Protein AF-A0A7Y4LU92-F1 (afdb_monomer)

InterPro domains:
  IPR029787 Nucleotide cyclase [G3DSA:3.30.70.1230] (1-80)
  IPR029787 Nucleotide cyclase [SSF55073] (1-82)

Mean predicted aligned error: 9.48 Å

Radius of gyration: 13.24 Å; Cα contacts (8 Å, |Δi|>4): 119; chains: 1; bounding box: 33×21×31 Å

Foldseek 3Di:
DVLLVVVCVPDVPVSVVVLVVLVVVLVVLCVVLQWDFPDDDDSKTFIAGPDLVSLVVSVVVSQVVLVVVCVPPDPSRRQDWDADDSRGITDRDD

Secondary structure (DSSP, 8-state):
-TTHHHHHTT-HHHHHHHHHHHHHHHHHHHHHTT-EEEEEETTEEEEE-SSHHHHHHHHHHHHHHHHHHHHTS-GGG-------SSS-EE----

Organism: NCBI:txid2721161

Sequence (94 aa):
MAGFSRLMGLDEVGTARILREHRSVTDALLAMHGGRIVKTTGDGLLVEFPSVVDAVECAVAVQAVMAERNESVPQDRRMLFRILDPTLTLLLSE

Structure (mmCIF, N/CA/C/O backbone):
data_AF-A0A7Y4LU92-F1
#
_entry.id   AF-A0A7Y4LU92-F1
#
loop_
_atom_site.group_PDB
_atom_site.id
_atom_site.type_symbol
_atom_site.label_atom_id
_atom_site.label_alt_id
_atom_site.label_comp_id
_atom_site.label_asym_id
_atom_site.label_entity_id
_atom_site.label_seq_id
_atom_site.pdbx_PDB_ins_code
_atom_site.Cartn_x
_atom_site.Cartn_y
_atom_site.Cartn_z
_atom_site.occupancy
_atom_site.B_iso_or_equiv
_atom_site.auth_seq_id
_atom_site.auth_comp_id
_atom_site.auth_asym_id
_atom_site.auth_atom_id
_atom_site.pdbx_PDB_model_num
ATOM 1 N N . MET A 1 1 ? 10.912 -6.508 -1.126 1.00 44.53 1 MET A N 1
ATOM 2 C CA . MET A 1 1 ? 10.305 -6.520 -2.488 1.00 44.53 1 MET A CA 1
ATOM 3 C C . MET A 1 1 ? 10.845 -7.717 -3.267 1.00 44.53 1 MET A C 1
ATOM 5 O O . MET A 1 1 ? 12.033 -7.704 -3.588 1.00 44.53 1 MET A O 1
ATOM 9 N N . ALA A 1 2 ? 10.019 -8.691 -3.656 1.00 38.62 2 ALA A N 1
ATOM 10 C CA . ALA A 1 2 ? 10.469 -9.730 -4.587 1.00 38.62 2 ALA A CA 1
ATOM 11 C C . ALA A 1 2 ? 10.745 -9.085 -5.964 1.00 38.62 2 ALA A C 1
ATOM 13 O O . ALA A 1 2 ? 9.854 -8.470 -6.543 1.00 38.62 2 ALA A O 1
ATOM 14 N N . GLY A 1 3 ? 11.990 -9.154 -6.452 1.00 45.53 3 GLY A N 1
ATOM 15 C CA . GLY A 1 3 ? 12.413 -8.604 -7.756 1.00 45.53 3 GLY A CA 1
ATOM 16 C C . GLY A 1 3 ? 13.166 -7.261 -7.731 1.00 45.53 3 GLY A C 1
ATOM 17 O O . GLY A 1 3 ? 13.829 -6.922 -8.710 1.00 45.53 3 GLY A O 1
ATOM 18 N N . PHE A 1 4 ? 13.170 -6.525 -6.613 1.00 50.25 4 PHE A N 1
ATOM 19 C CA . PHE A 1 4 ? 13.820 -5.202 -6.501 1.00 50.25 4 PHE A CA 1
ATOM 20 C C . PHE A 1 4 ? 15.349 -5.254 -6.574 1.00 50.25 4 PHE A C 1
ATOM 22 O O . PHE A 1 4 ? 15.959 -4.481 -7.308 1.00 50.25 4 PHE A O 1
ATOM 29 N N . SER A 1 5 ? 15.970 -6.215 -5.881 1.00 48.84 5 SER A N 1
ATOM 30 C CA . SER A 1 5 ? 17.423 -6.433 -5.959 1.00 48.84 5 SER A CA 1
ATOM 31 C C . SER A 1 5 ? 17.868 -6.825 -7.378 1.00 48.84 5 SER A C 1
ATOM 33 O O . SER A 1 5 ? 18.951 -6.444 -7.816 1.00 48.84 5 SER A O 1
ATOM 35 N N . ARG A 1 6 ? 16.998 -7.504 -8.141 1.00 52.97 6 ARG A N 1
ATOM 36 C CA . ARG A 1 6 ? 17.256 -7.891 -9.535 1.00 52.97 6 ARG A CA 1
ATOM 37 C C . ARG A 1 6 ? 17.098 -6.722 -10.516 1.00 52.97 6 ARG A C 1
ATOM 39 O O . ARG A 1 6 ? 17.876 -6.625 -11.458 1.00 52.97 6 ARG A O 1
ATOM 46 N N . LEU A 1 7 ? 16.121 -5.839 -10.296 1.00 51.81 7 LEU A N 1
ATOM 47 C CA . LEU A 1 7 ? 15.860 -4.657 -11.129 1.00 51.81 7 LEU A CA 1
ATOM 48 C C . LEU A 1 7 ? 16.890 -3.533 -10.921 1.00 51.81 7 LEU A C 1
ATOM 50 O O . LEU A 1 7 ? 17.347 -2.943 -11.899 1.00 51.81 7 LEU A O 1
ATOM 54 N N . MET A 1 8 ? 17.327 -3.298 -9.677 1.00 53.03 8 MET A N 1
ATOM 55 C CA . MET A 1 8 ? 18.390 -2.332 -9.350 1.00 53.03 8 MET A CA 1
ATOM 56 C C . MET A 1 8 ? 19.729 -2.668 -10.023 1.00 53.03 8 MET A C 1
ATOM 58 O O . MET A 1 8 ? 20.469 -1.765 -10.393 1.00 53.03 8 MET A O 1
ATOM 62 N N . GLY A 1 9 ? 20.024 -3.956 -10.237 1.00 53.28 9 GLY A N 1
ATOM 63 C CA . GLY A 1 9 ? 21.225 -4.398 -10.954 1.00 53.28 9 GLY A CA 1
ATOM 64 C C . GLY A 1 9 ? 21.171 -4.238 -12.481 1.00 53.28 9 GLY A C 1
ATOM 65 O O . GLY A 1 9 ? 22.188 -4.447 -13.135 1.00 53.28 9 GLY A O 1
ATOM 66 N N . LEU A 1 10 ? 20.008 -3.900 -13.057 1.00 54.38 10 LEU A N 1
ATOM 67 C CA . LEU A 1 10 ? 19.787 -3.800 -14.509 1.00 54.38 10 LEU A CA 1
ATOM 68 C C . LEU A 1 10 ? 19.461 -2.371 -14.979 1.00 54.38 10 LEU A C 1
ATOM 70 O O . LEU A 1 10 ? 19.899 -1.989 -16.060 1.00 54.38 10 LEU A O 1
ATOM 74 N N . ASP A 1 11 ? 18.700 -1.593 -14.198 1.00 56.84 11 ASP A N 1
ATOM 75 C CA . ASP A 1 11 ? 18.382 -0.178 -14.464 1.00 56.84 11 ASP A CA 1
ATOM 76 C C . ASP A 1 11 ? 17.965 0.536 -13.164 1.00 56.84 11 ASP A C 1
ATOM 78 O O . ASP A 1 11 ? 16.800 0.534 -12.747 1.00 56.84 11 ASP A O 1
ATOM 82 N N . GLU A 1 12 ? 18.946 1.150 -12.509 1.00 56.25 12 GLU A N 1
ATOM 83 C CA . GLU A 1 12 ? 18.802 1.822 -11.215 1.00 56.25 12 GLU A CA 1
ATOM 84 C C . GLU A 1 12 ? 17.855 3.038 -11.283 1.00 56.25 12 GLU A C 1
ATOM 86 O O . GLU A 1 12 ? 17.035 3.271 -10.389 1.00 56.25 12 GLU A O 1
ATOM 91 N N . VAL A 1 13 ? 17.907 3.794 -12.386 1.00 61.72 13 VAL A N 1
ATOM 92 C CA . VAL A 1 13 ? 17.132 5.030 -12.569 1.00 61.72 13 VAL A CA 1
ATOM 93 C C . VAL A 1 13 ? 15.674 4.716 -12.906 1.00 61.72 13 VAL A C 1
ATOM 95 O O . VAL A 1 13 ? 14.764 5.326 -12.332 1.00 61.72 13 VAL A O 1
ATOM 98 N N . GLY A 1 14 ? 15.434 3.743 -13.790 1.00 64.75 14 GLY A N 1
ATOM 99 C CA . GLY A 1 14 ? 14.089 3.283 -14.137 1.00 64.75 14 GLY A CA 1
ATOM 100 C C . GLY A 1 14 ? 13.356 2.679 -12.939 1.00 64.75 14 GLY A C 1
ATOM 101 O O . GLY A 1 14 ? 12.197 3.018 -12.682 1.00 64.75 14 GLY A O 1
ATOM 102 N N . THR A 1 15 ? 14.058 1.875 -12.140 1.00 65.00 15 THR A N 1
ATOM 103 C CA . THR A 1 15 ? 13.507 1.254 -10.926 1.00 65.00 15 THR A CA 1
ATOM 104 C C . THR A 1 15 ? 13.160 2.300 -9.864 1.00 65.00 15 THR A C 1
ATOM 106 O O . THR A 1 15 ? 12.071 2.263 -9.289 1.00 65.00 15 THR A O 1
ATOM 109 N N . ALA A 1 16 ? 14.027 3.296 -9.653 1.00 66.69 16 ALA A N 1
ATOM 110 C CA . ALA A 1 16 ? 13.771 4.393 -8.719 1.00 66.69 16 ALA A CA 1
ATOM 111 C C . ALA A 1 16 ? 12.599 5.300 -9.143 1.00 66.69 16 ALA A C 1
ATOM 113 O O . ALA A 1 16 ? 11.922 5.880 -8.288 1.00 66.69 16 ALA A O 1
ATOM 114 N N . ARG A 1 17 ? 12.346 5.461 -10.449 1.00 71.12 17 ARG A N 1
ATOM 115 C CA . ARG A 1 17 ? 11.179 6.209 -10.949 1.00 71.12 17 ARG A CA 1
ATOM 116 C C . ARG A 1 17 ? 9.880 5.449 -10.692 1.00 71.12 17 ARG A C 1
ATOM 118 O O . ARG A 1 17 ? 8.964 6.017 -10.105 1.00 71.12 17 ARG A O 1
ATOM 125 N N . ILE A 1 18 ? 9.840 4.169 -11.056 1.00 71.19 18 ILE A N 1
ATOM 126 C CA . ILE A 1 18 ? 8.681 3.296 -10.831 1.00 71.19 18 ILE A CA 1
ATOM 127 C C . ILE A 1 18 ? 8.344 3.232 -9.334 1.00 71.19 18 ILE A C 1
ATOM 129 O O . ILE A 1 18 ? 7.187 3.385 -8.947 1.00 71.19 18 ILE A O 1
ATOM 133 N N . LEU A 1 19 ? 9.360 3.125 -8.472 1.00 68.44 19 LEU A N 1
ATOM 134 C CA . LEU A 1 19 ? 9.170 3.135 -7.022 1.00 68.44 19 LEU A CA 1
ATOM 135 C C . LEU A 1 19 ? 8.544 4.442 -6.517 1.00 68.44 19 LEU A C 1
ATOM 137 O O . LEU A 1 19 ? 7.640 4.406 -5.685 1.00 68.44 19 LEU A O 1
ATOM 141 N N . ARG A 1 20 ? 8.990 5.597 -7.027 1.00 74.00 20 ARG A N 1
ATOM 142 C CA . ARG A 1 20 ? 8.413 6.904 -6.668 1.00 74.00 20 ARG A CA 1
ATOM 143 C C . ARG A 1 20 ? 6.963 7.037 -7.120 1.00 74.00 20 ARG A C 1
ATOM 145 O O . ARG A 1 20 ? 6.140 7.540 -6.361 1.00 74.00 20 ARG A O 1
ATOM 152 N N . GLU A 1 21 ? 6.642 6.558 -8.316 1.00 78.38 21 GLU A N 1
ATOM 153 C CA . GLU A 1 21 ? 5.275 6.574 -8.842 1.00 78.38 21 GLU A CA 1
ATOM 154 C C . GLU A 1 21 ? 4.344 5.669 -8.026 1.00 78.38 21 GLU A C 1
ATOM 156 O O . GLU A 1 21 ? 3.247 6.093 -7.663 1.00 78.38 21 GLU A O 1
ATOM 161 N N . HIS A 1 22 ? 4.784 4.456 -7.675 1.00 77.38 22 HIS A N 1
ATOM 162 C CA . HIS A 1 22 ? 4.023 3.584 -6.778 1.00 77.38 22 HIS A CA 1
ATOM 163 C C . HIS A 1 22 ? 3.869 4.204 -5.392 1.00 77.38 22 HIS A C 1
ATOM 165 O O . HIS A 1 22 ? 2.775 4.180 -4.835 1.00 77.38 22 HIS A O 1
ATOM 171 N N . ARG A 1 23 ? 4.932 4.816 -4.856 1.00 78.31 23 ARG A N 1
ATOM 172 C CA . ARG A 1 23 ? 4.895 5.451 -3.539 1.00 78.31 23 ARG A CA 1
ATOM 173 C C . ARG A 1 23 ? 3.903 6.609 -3.484 1.00 78.31 23 ARG A C 1
ATOM 175 O O . ARG A 1 23 ? 3.111 6.655 -2.554 1.00 78.31 23 ARG A O 1
ATOM 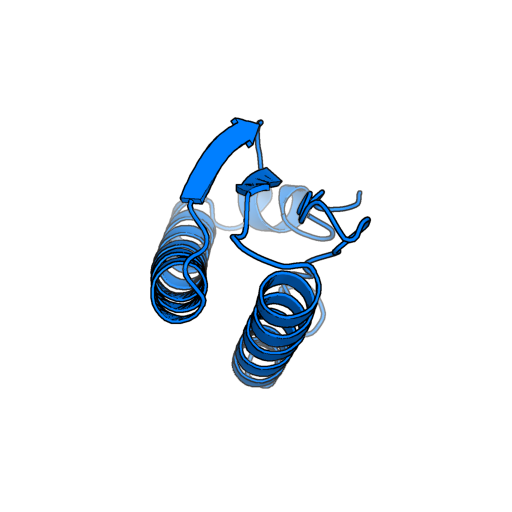182 N N . SER A 1 24 ? 3.885 7.479 -4.493 1.00 84.50 24 SER A N 1
ATOM 183 C CA . SER A 1 24 ? 2.936 8.598 -4.556 1.00 84.50 24 SER A CA 1
ATOM 184 C C . SER A 1 24 ? 1.478 8.134 -4.550 1.00 84.50 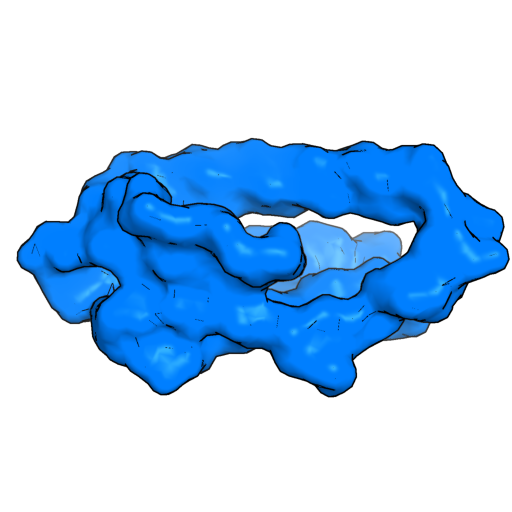24 SER A C 1
ATOM 186 O O . SER A 1 24 ? 0.619 8.811 -3.993 1.00 84.50 24 SER A O 1
ATOM 188 N N . VAL A 1 25 ? 1.191 7.002 -5.190 1.00 85.75 25 VAL A N 1
ATOM 189 C CA . VAL A 1 25 ? -0.166 6.446 -5.278 1.00 85.75 25 VAL A CA 1
ATOM 190 C C . VAL A 1 25 ? -0.560 5.790 -3.969 1.00 85.75 25 VAL A C 1
ATOM 192 O O . VAL A 1 25 ? -1.666 6.013 -3.487 1.00 85.75 25 VAL A O 1
ATOM 195 N N . THR A 1 26 ? 0.357 5.037 -3.362 1.00 83.50 26 THR A N 1
ATOM 196 C CA . THR A 1 26 ? 0.155 4.492 -2.022 1.00 83.50 26 THR A CA 1
ATOM 197 C C . THR A 1 26 ? -0.099 5.617 -1.025 1.00 83.50 26 THR A C 1
ATOM 199 O O . THR A 1 26 ? -1.109 5.570 -0.340 1.00 83.50 26 THR A O 1
ATOM 202 N N . ASP A 1 27 ? 0.725 6.668 -0.992 1.00 86.25 27 ASP A N 1
ATOM 203 C CA . ASP A 1 27 ? 0.555 7.795 -0.064 1.00 86.25 27 ASP A CA 1
ATOM 204 C C . ASP A 1 27 ? -0.813 8.492 -0.241 1.00 86.25 27 ASP A C 1
ATOM 206 O O . ASP A 1 27 ? -1.454 8.853 0.748 1.00 86.25 27 ASP A O 1
ATOM 210 N N . ALA A 1 28 ? -1.306 8.617 -1.480 1.00 89.38 28 ALA A N 1
ATOM 211 C CA . ALA A 1 28 ? -2.641 9.151 -1.756 1.00 89.38 28 ALA A CA 1
ATOM 212 C C . ALA A 1 28 ? -3.764 8.237 -1.235 1.00 89.38 28 ALA A C 1
ATOM 214 O O . ALA A 1 28 ? -4.711 8.722 -0.617 1.00 89.38 28 ALA A O 1
ATOM 215 N N . LEU A 1 29 ? -3.649 6.920 -1.440 1.00 88.94 29 LEU A N 1
ATOM 216 C CA . LEU A 1 29 ? -4.618 5.943 -0.936 1.00 88.94 29 LEU A CA 1
ATOM 217 C C . LEU A 1 29 ? -4.637 5.909 0.595 1.00 88.94 29 LEU A C 1
ATOM 219 O O . LEU A 1 29 ? -5.712 5.922 1.189 1.00 88.94 29 LEU A O 1
ATOM 223 N N . LEU A 1 30 ? -3.467 5.952 1.241 1.00 88.38 30 LEU A N 1
ATOM 224 C CA . LEU A 1 30 ? -3.379 6.046 2.699 1.00 88.38 30 LEU A CA 1
ATOM 225 C C . LEU A 1 30 ? -4.140 7.283 3.197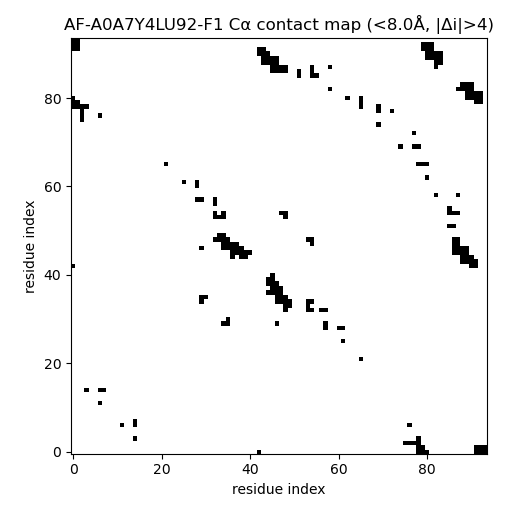 1.00 88.38 30 LEU A C 1
ATOM 227 O O . LEU A 1 30 ? -4.985 7.159 4.078 1.00 88.38 30 LEU A O 1
ATOM 231 N N . ALA A 1 31 ? -3.915 8.451 2.588 1.00 89.69 31 ALA A N 1
ATOM 232 C CA . ALA A 1 31 ? -4.602 9.684 2.971 1.00 89.69 31 ALA A CA 1
ATOM 233 C C . ALA A 1 31 ? -6.128 9.616 2.765 1.00 89.69 31 ALA A C 1
ATOM 235 O O . ALA A 1 31 ? -6.876 10.093 3.618 1.00 89.69 31 ALA A O 1
ATOM 236 N N . MET A 1 32 ? -6.599 9.002 1.672 1.00 92.12 32 MET A N 1
ATOM 237 C CA . MET A 1 32 ? -8.034 8.832 1.395 1.00 92.12 32 MET A CA 1
ATOM 238 C C . MET A 1 32 ? -8.757 8.004 2.462 1.00 92.12 32 MET A C 1
ATOM 240 O O . MET A 1 32 ? -9.906 8.298 2.777 1.00 92.12 32 MET A O 1
ATOM 244 N N . HIS A 1 33 ? -8.081 7.007 3.032 1.00 89.81 33 HIS A N 1
ATOM 245 C CA . HIS A 1 33 ? -8.628 6.132 4.072 1.00 89.81 33 HIS A CA 1
ATOM 246 C C . HIS A 1 33 ? -8.251 6.579 5.499 1.00 89.81 33 HIS A C 1
ATOM 248 O O . HIS A 1 33 ? -8.371 5.813 6.449 1.00 89.81 33 HIS A O 1
ATOM 254 N N . GLY A 1 34 ? -7.757 7.811 5.681 1.00 88.75 34 GLY A N 1
ATOM 255 C CA . GLY A 1 34 ? -7.389 8.336 7.003 1.00 88.75 34 GLY A CA 1
ATOM 256 C C . GLY A 1 34 ? -6.128 7.707 7.612 1.00 88.75 34 GLY A C 1
ATOM 257 O O . GLY A 1 34 ? -5.871 7.874 8.804 1.00 88.75 34 GLY A O 1
ATOM 258 N N . GLY A 1 35 ? -5.338 7.000 6.808 1.00 88.62 35 GLY A N 1
ATOM 259 C CA . GLY A 1 35 ? -4.071 6.406 7.199 1.00 88.62 35 GLY A CA 1
ATOM 260 C C . GLY A 1 35 ? -3.000 7.461 7.458 1.00 88.62 35 GLY A C 1
ATOM 261 O O . GLY A 1 35 ? -2.766 8.359 6.645 1.00 88.62 35 GLY A O 1
ATOM 262 N N . ARG A 1 36 ? -2.293 7.330 8.579 1.00 88.00 36 ARG A N 1
ATOM 263 C CA . ARG A 1 36 ? -1.167 8.189 8.949 1.00 88.00 36 ARG A CA 1
ATOM 264 C C . ARG A 1 36 ? 0.120 7.379 8.994 1.00 88.00 36 ARG A C 1
ATOM 266 O O . ARG A 1 36 ? 0.236 6.392 9.715 1.00 88.00 36 ARG A O 1
ATOM 273 N N . ILE A 1 37 ? 1.116 7.802 8.219 1.00 87.31 37 ILE A N 1
ATOM 274 C CA . ILE A 1 37 ? 2.427 7.148 8.215 1.00 87.31 37 ILE A CA 1
ATOM 275 C C . ILE A 1 37 ? 3.115 7.440 9.550 1.00 87.31 37 ILE A C 1
ATOM 277 O O . ILE A 1 37 ? 3.490 8.577 9.836 1.00 87.31 37 ILE A O 1
ATOM 281 N N . VAL A 1 38 ? 3.301 6.395 10.351 1.00 84.75 38 VAL A N 1
ATOM 282 C CA . VAL A 1 38 ? 4.014 6.460 11.631 1.00 84.75 38 VAL A CA 1
ATOM 283 C C . VAL A 1 38 ? 5.513 6.336 11.393 1.00 84.75 38 VAL A C 1
ATOM 285 O O . VAL A 1 38 ? 6.313 7.029 12.023 1.00 84.75 38 VAL A O 1
ATOM 288 N N . LYS A 1 39 ? 5.912 5.451 10.472 1.00 76.56 39 LYS A N 1
ATOM 289 C CA . LYS A 1 39 ? 7.320 5.189 10.168 1.00 76.56 39 LYS A CA 1
ATOM 290 C C . LYS A 1 39 ? 7.498 4.634 8.756 1.00 76.56 39 LYS A C 1
ATOM 292 O O . LYS A 1 39 ? 6.695 3.838 8.285 1.00 76.56 39 LYS A O 1
ATOM 297 N N . THR A 1 40 ? 8.603 4.997 8.110 1.00 76.94 40 THR A N 1
ATOM 298 C CA . THR A 1 40 ? 9.117 4.294 6.921 1.00 76.94 40 THR A CA 1
ATOM 299 C C . THR A 1 40 ? 10.319 3.450 7.351 1.00 76.94 40 THR A C 1
ATOM 301 O O . THR A 1 40 ? 11.200 3.962 8.040 1.00 76.94 40 THR A O 1
ATOM 304 N N . THR A 1 41 ? 10.356 2.163 6.999 1.00 66.00 41 THR A N 1
ATOM 305 C CA . THR A 1 41 ? 11.459 1.253 7.363 1.00 66.00 41 THR A CA 1
ATOM 306 C C . THR A 1 41 ? 12.008 0.589 6.111 1.00 66.00 41 THR A C 1
ATOM 308 O O . THR A 1 41 ? 11.387 -0.337 5.607 1.00 66.00 41 THR A O 1
ATOM 311 N N . GLY A 1 42 ? 13.173 1.033 5.629 1.00 68.56 42 GLY A N 1
ATOM 312 C CA . GLY A 1 42 ? 13.780 0.479 4.416 1.00 68.56 42 GLY A CA 1
ATOM 313 C C . GLY A 1 42 ? 12.837 0.619 3.222 1.00 68.56 42 GLY A C 1
ATOM 314 O O . GLY A 1 42 ? 12.562 1.733 2.781 1.00 68.56 42 GLY A O 1
ATOM 315 N N . ASP A 1 43 ? 12.321 -0.506 2.737 1.00 67.00 43 ASP A N 1
ATOM 316 C CA . ASP A 1 43 ? 11.322 -0.562 1.677 1.00 67.00 43 ASP A CA 1
ATOM 317 C C . ASP A 1 43 ? 9.866 -0.520 2.211 1.00 67.00 43 ASP A C 1
ATOM 319 O O . ASP A 1 43 ? 8.954 -0.143 1.480 1.00 67.00 43 ASP A O 1
ATOM 323 N N . GLY A 1 44 ? 9.627 -0.822 3.489 1.00 70.12 44 GLY A N 1
ATOM 324 C CA . GLY A 1 44 ? 8.298 -0.902 4.104 1.00 70.12 44 GLY A CA 1
ATOM 325 C C . GLY A 1 44 ? 7.739 0.392 4.715 1.00 70.12 44 GLY A C 1
ATOM 326 O O . GLY A 1 44 ? 8.440 1.378 4.973 1.00 70.12 44 GLY A O 1
ATOM 327 N N . LEU A 1 45 ? 6.438 0.351 5.008 1.00 79.19 45 LEU A N 1
ATOM 328 C CA . LEU A 1 45 ? 5.655 1.421 5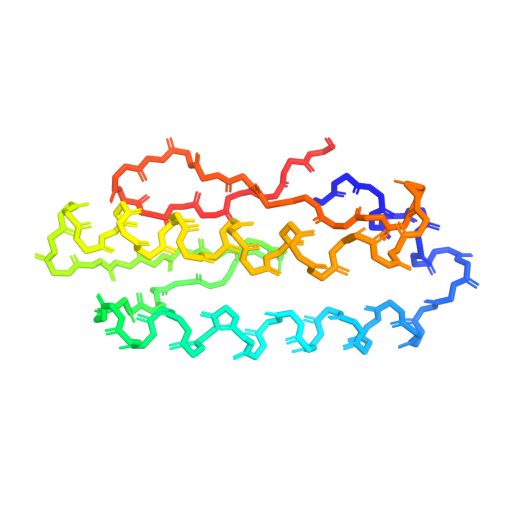.631 1.00 79.19 45 LEU A CA 1
ATOM 329 C C . LEU A 1 45 ? 4.906 0.894 6.856 1.00 79.19 45 LEU A C 1
ATOM 331 O O . LEU A 1 45 ? 4.255 -0.146 6.787 1.00 79.19 45 LEU A O 1
ATOM 335 N N . LEU A 1 46 ? 4.964 1.643 7.954 1.00 79.81 46 LEU A N 1
ATOM 336 C CA . LEU A 1 46 ? 4.093 1.463 9.108 1.00 79.81 46 LEU A CA 1
ATOM 3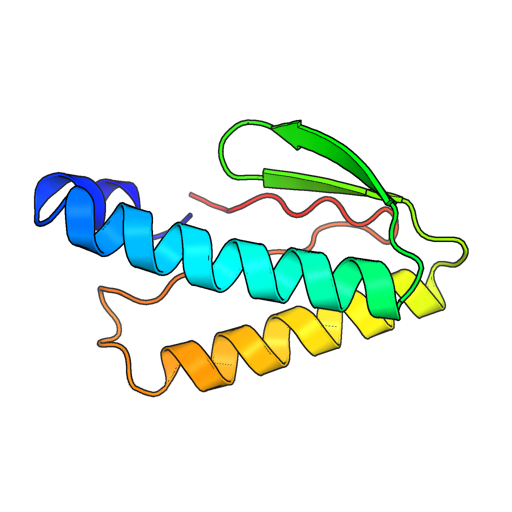37 C C . LEU A 1 46 ? 3.067 2.592 9.115 1.00 79.81 46 LEU A C 1
ATOM 339 O O . LEU A 1 46 ? 3.438 3.766 9.239 1.00 79.81 46 LEU A O 1
ATOM 343 N N . VAL A 1 47 ? 1.798 2.223 8.985 1.00 84.50 47 VAL A N 1
ATOM 344 C CA . VAL A 1 47 ? 0.684 3.165 8.902 1.00 84.50 47 VAL A CA 1
ATOM 345 C C . VAL A 1 47 ? -0.347 2.828 9.973 1.00 84.50 47 VAL A C 1
ATOM 347 O O . VAL A 1 47 ? -0.720 1.669 10.140 1.00 84.50 47 VAL A O 1
ATOM 350 N N . GLU A 1 48 ? -0.803 3.848 10.694 1.00 87.12 48 GLU A N 1
ATOM 351 C CA . GLU A 1 48 ? -1.921 3.749 11.633 1.00 87.12 48 GLU A CA 1
ATOM 352 C C . GLU A 1 48 ? -3.213 4.235 10.974 1.00 87.12 48 GLU A C 1
ATOM 354 O O . GLU A 1 48 ? -3.188 5.162 10.164 1.00 87.12 48 GLU A O 1
ATOM 359 N N . PHE A 1 49 ? -4.336 3.619 11.333 1.00 88.88 49 PHE A N 1
ATOM 360 C CA . PHE A 1 49 ? -5.662 3.965 10.828 1.00 88.88 49 PHE A CA 1
ATOM 361 C C . PHE A 1 49 ? -6.622 4.215 11.991 1.00 88.88 49 PHE A C 1
ATOM 363 O O . PHE A 1 49 ? -6.452 3.620 13.059 1.00 88.88 49 PHE A O 1
ATOM 370 N N . PRO A 1 50 ? -7.649 5.059 11.794 1.00 83.88 50 PRO A N 1
ATOM 371 C CA . PRO A 1 50 ? -8.655 5.325 12.817 1.00 83.88 50 PRO A CA 1
ATOM 372 C C . PRO A 1 50 ? -9.535 4.102 13.121 1.00 83.88 50 PRO A C 1
ATOM 374 O O . PRO A 1 50 ? -10.102 4.021 14.211 1.00 83.88 50 PRO A O 1
ATOM 377 N N . SER A 1 51 ? -9.627 3.130 12.205 1.00 87.69 51 SER A N 1
ATOM 378 C CA . SER A 1 51 ? -10.283 1.845 12.444 1.00 87.69 51 SER A CA 1
ATOM 379 C C . SER A 1 51 ? -9.648 0.697 11.651 1.00 87.69 51 SER A C 1
ATOM 381 O O . SER A 1 51 ? -8.953 0.901 10.655 1.00 87.69 51 SER A O 1
ATOM 383 N N . VAL A 1 52 ? -9.932 -0.540 12.075 1.00 84.38 52 VAL A N 1
ATOM 384 C CA . VAL A 1 52 ? -9.534 -1.758 11.345 1.00 84.38 52 VAL A CA 1
ATOM 385 C C . VAL A 1 52 ? -10.224 -1.845 9.979 1.00 84.38 52 VAL A C 1
ATOM 387 O O . VAL A 1 52 ? -9.636 -2.364 9.036 1.00 84.38 52 VAL A O 1
ATOM 390 N N . VAL A 1 53 ? -11.452 -1.332 9.855 1.00 87.38 53 VAL A N 1
ATOM 391 C CA . VAL A 1 53 ? -12.188 -1.333 8.582 1.00 87.38 53 VAL A CA 1
ATOM 392 C C . VAL A 1 53 ? -11.474 -0.443 7.569 1.00 87.38 53 VAL A C 1
ATOM 394 O O . VAL A 1 53 ? -11.171 -0.912 6.477 1.00 87.38 53 VAL A O 1
ATOM 397 N N . ASP A 1 54 ? -11.095 0.775 7.968 1.00 85.38 54 ASP A N 1
ATOM 398 C CA . ASP A 1 54 ? -10.355 1.707 7.105 1.00 85.38 54 ASP A CA 1
ATOM 399 C C . ASP A 1 54 ? -9.009 1.121 6.667 1.00 85.38 54 ASP A C 1
ATOM 401 O O . ASP A 1 54 ? -8.612 1.243 5.506 1.00 85.38 54 ASP A O 1
ATOM 405 N N . ALA A 1 55 ? -8.325 0.423 7.581 1.00 82.12 55 ALA A N 1
ATOM 406 C CA . ALA A 1 55 ? -7.087 -0.272 7.262 1.00 82.12 55 ALA A CA 1
ATOM 407 C C . ALA A 1 55 ? -7.305 -1.364 6.201 1.00 82.12 55 ALA A C 1
ATOM 409 O O . ALA A 1 55 ? -6.558 -1.450 5.228 1.00 82.12 55 ALA A O 1
ATOM 410 N N . VAL A 1 56 ? -8.340 -2.194 6.348 1.00 85.69 56 VAL A N 1
ATOM 411 C CA . VAL A 1 56 ? -8.632 -3.274 5.393 1.00 85.69 56 VAL A CA 1
ATOM 412 C C . VAL A 1 56 ? -9.084 -2.724 4.037 1.00 85.69 56 VAL A C 1
ATOM 414 O O . VAL A 1 56 ? -8.634 -3.214 3.002 1.00 85.69 56 VAL A O 1
ATOM 417 N N . GLU A 1 57 ? -9.921 -1.690 4.007 1.00 88.38 57 GLU A N 1
ATOM 418 C CA . GLU A 1 57 ? -10.341 -1.054 2.754 1.00 88.38 57 GLU A CA 1
ATOM 419 C C . GLU A 1 57 ? -9.154 -0.425 2.019 1.00 88.38 57 GLU A C 1
ATOM 421 O O . GLU A 1 57 ? -8.965 -0.665 0.823 1.00 88.38 57 GLU A O 1
ATOM 426 N N . CYS A 1 58 ? -8.288 0.287 2.746 1.00 87.31 58 CYS A N 1
ATOM 427 C CA . CYS A 1 58 ? -7.066 0.844 2.182 1.00 87.31 58 CYS A CA 1
ATOM 428 C C . CYS A 1 58 ? -6.141 -0.249 1.638 1.00 87.31 58 CYS A C 1
ATOM 430 O O . CYS A 1 58 ? -5.55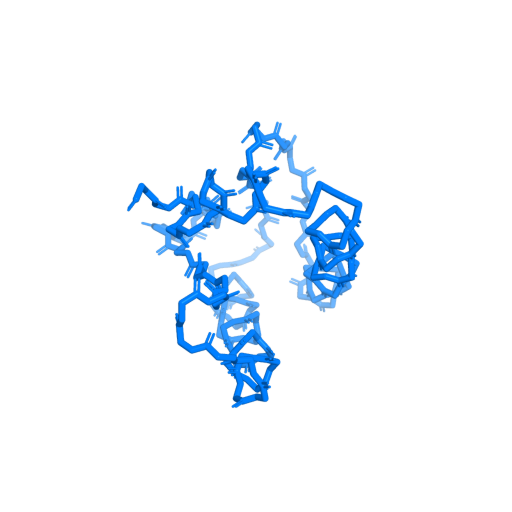8 -0.104 0.561 1.00 87.31 58 CYS A O 1
ATOM 432 N N . ALA A 1 59 ? -6.001 -1.351 2.375 1.00 82.81 59 ALA A N 1
ATOM 433 C CA . ALA A 1 59 ? -5.211 -2.503 1.973 1.00 82.81 59 ALA A CA 1
ATOM 434 C C . ALA A 1 59 ? -5.694 -3.084 0.637 1.00 82.81 59 ALA A C 1
ATOM 436 O O . ALA A 1 59 ? -4.889 -3.308 -0.270 1.00 82.81 59 ALA A O 1
ATOM 437 N N . VAL A 1 60 ? -7.006 -3.289 0.497 1.00 86.94 60 VAL A N 1
ATOM 438 C CA . VAL A 1 60 ? -7.624 -3.794 -0.735 1.00 86.94 60 VAL A CA 1
ATOM 439 C C . VAL A 1 60 ? -7.433 -2.811 -1.890 1.00 86.94 60 VAL A C 1
ATOM 441 O O . VAL A 1 60 ? -7.044 -3.233 -2.978 1.00 86.94 60 VAL A O 1
ATOM 444 N N . ALA A 1 61 ? -7.632 -1.511 -1.658 1.00 88.56 61 ALA A N 1
ATOM 445 C CA . ALA A 1 61 ? -7.446 -0.484 -2.682 1.00 88.56 61 ALA A CA 1
ATOM 446 C C . ALA A 1 61 ? -5.997 -0.440 -3.197 1.00 88.56 61 ALA A C 1
ATOM 448 O O . ALA A 1 61 ? -5.765 -0.434 -4.408 1.00 88.56 61 ALA A O 1
ATOM 449 N N . VAL A 1 62 ? -5.012 -0.487 -2.292 1.00 84.69 62 VAL A N 1
ATOM 450 C CA . VAL A 1 62 ? -3.589 -0.555 -2.660 1.00 84.69 62 VAL A CA 1
ATOM 451 C C . VAL A 1 62 ? -3.308 -1.810 -3.486 1.00 84.69 62 VAL A C 1
ATOM 453 O O . VAL A 1 62 ? -2.685 -1.712 -4.540 1.00 84.69 62 VAL A O 1
ATOM 456 N N . GLN A 1 63 ? -3.791 -2.982 -3.063 1.00 81.56 63 GLN A N 1
ATOM 457 C CA . GLN A 1 63 ? -3.589 -4.229 -3.811 1.00 81.56 63 GLN A CA 1
ATOM 458 C C . GLN A 1 63 ? -4.213 -4.177 -5.211 1.00 81.56 63 GLN A C 1
ATOM 460 O O . GLN A 1 63 ? -3.562 -4.577 -6.175 1.00 81.56 63 GLN A O 1
ATOM 465 N N . ALA A 1 64 ? -5.430 -3.643 -5.346 1.00 87.00 64 ALA A N 1
ATOM 466 C CA . ALA A 1 64 ? -6.117 -3.521 -6.630 1.00 87.00 64 ALA A CA 1
ATOM 467 C C . ALA A 1 64 ? -5.350 -2.615 -7.607 1.00 87.00 64 ALA A C 1
ATOM 469 O O . ALA A 1 64 ? -5.066 -3.018 -8.734 1.00 87.00 64 ALA A O 1
ATOM 470 N N . VAL A 1 65 ? -4.932 -1.429 -7.154 1.00 86.00 65 VAL A N 1
ATOM 471 C CA . VAL A 1 65 ? -4.181 -0.482 -7.993 1.00 86.00 65 VAL A CA 1
ATOM 472 C C . VAL A 1 65 ? -2.806 -1.034 -8.377 1.00 86.00 65 VAL A C 1
ATOM 474 O O . VAL A 1 65 ? -2.331 -0.823 -9.494 1.00 86.00 65 VAL A O 1
ATOM 477 N N . MET A 1 66 ? -2.144 -1.764 -7.475 1.00 79.88 66 MET A N 1
ATOM 478 C CA . MET A 1 66 ? -0.865 -2.405 -7.791 1.00 79.88 66 MET A CA 1
ATOM 479 C C . MET A 1 66 ? -1.033 -3.586 -8.750 1.00 79.88 66 MET A C 1
ATOM 481 O O . MET A 1 66 ? -0.159 -3.800 -9.589 1.00 79.88 66 MET A O 1
ATOM 485 N N . ALA A 1 67 ? -2.141 -4.327 -8.675 1.00 81.69 67 ALA A N 1
ATOM 486 C CA . ALA A 1 67 ? -2.459 -5.380 -9.634 1.00 81.69 67 ALA A CA 1
ATOM 487 C C . ALA A 1 67 ? -2.656 -4.805 -11.044 1.00 81.69 67 ALA A C 1
ATOM 489 O O . ALA A 1 67 ? -1.975 -5.256 -11.962 1.00 81.69 67 ALA A O 1
ATOM 490 N N . GLU A 1 68 ? -3.474 -3.756 -11.189 1.00 83.94 68 GLU A N 1
ATOM 491 C CA . GLU A 1 68 ? -3.712 -3.058 -12.463 1.00 83.94 68 GLU A CA 1
ATOM 492 C C . GLU A 1 68 ? -2.402 -2.522 -13.066 1.00 83.94 68 GLU A C 1
ATOM 494 O O . GLU A 1 68 ? -2.079 -2.757 -14.231 1.00 83.94 68 GLU A O 1
ATOM 499 N N . ARG A 1 69 ? -1.561 -1.878 -12.248 1.00 75.62 69 ARG A N 1
ATOM 500 C CA . ARG A 1 69 ? -0.252 -1.376 -12.699 1.00 75.62 69 ARG A CA 1
ATOM 501 C C . ARG A 1 69 ? 0.717 -2.485 -13.101 1.00 75.62 69 ARG A C 1
ATOM 503 O O . ARG A 1 69 ? 1.559 -2.261 -13.965 1.00 75.62 69 ARG A O 1
ATOM 510 N N . ASN A 1 70 ? 0.604 -3.667 -12.502 1.00 73.00 70 ASN A N 1
ATOM 511 C CA . ASN A 1 70 ? 1.426 -4.825 -12.837 1.00 73.00 70 ASN A CA 1
ATOM 512 C C . ASN A 1 70 ? 0.926 -5.592 -14.080 1.00 73.00 70 ASN A C 1
ATOM 514 O O . ASN A 1 70 ? 1.668 -6.439 -14.585 1.00 73.00 70 ASN A O 1
ATOM 518 N N . GLU A 1 71 ? -0.279 -5.325 -14.603 1.00 76.75 71 GLU A N 1
ATOM 519 C CA . GLU A 1 71 ? -0.804 -6.014 -15.797 1.00 76.75 71 GLU A CA 1
ATOM 520 C C . GLU A 1 71 ? 0.060 -5.761 -17.034 1.00 76.75 71 GLU A C 1
ATOM 522 O O . GLU A 1 71 ? 0.377 -6.692 -17.775 1.00 76.75 71 GLU A O 1
ATOM 527 N N . SER A 1 72 ? 0.507 -4.517 -17.211 1.00 68.38 72 SER A N 1
ATOM 528 C CA . SER A 1 72 ? 1.360 -4.094 -18.330 1.00 68.38 72 SER A CA 1
ATOM 529 C C . SER A 1 72 ? 2.858 -4.322 -18.087 1.00 68.38 72 SER A C 1
ATOM 531 O O . SER A 1 72 ? 3.681 -4.043 -18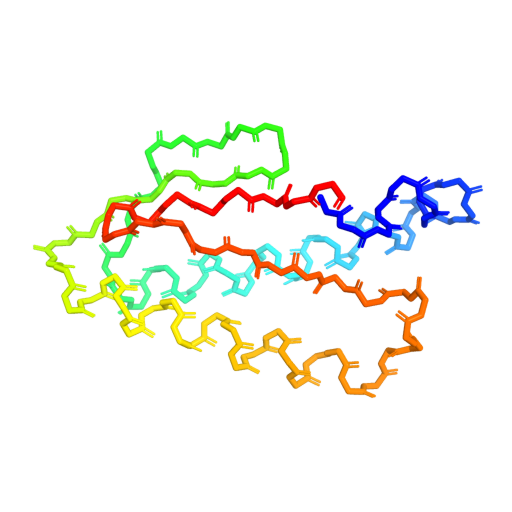.962 1.00 68.38 72 SER A O 1
ATOM 533 N N . VAL A 1 73 ? 3.228 -4.853 -16.917 1.00 68.56 73 VAL A N 1
ATOM 534 C CA . VAL A 1 73 ? 4.619 -5.077 -16.517 1.00 68.56 73 VAL A CA 1
ATOM 535 C C . VAL A 1 73 ? 4.975 -6.562 -16.683 1.00 68.56 73 VAL A C 1
ATOM 537 O O . VAL A 1 73 ? 4.268 -7.426 -16.142 1.00 68.56 73 VAL A O 1
ATOM 540 N N . PRO A 1 74 ? 6.074 -6.886 -17.401 1.00 68.94 74 PRO A N 1
ATOM 541 C CA . PRO A 1 74 ? 6.603 -8.244 -17.499 1.00 68.94 74 PRO A CA 1
ATOM 542 C C . PRO A 1 74 ? 6.743 -8.897 -16.124 1.00 68.94 74 PRO A C 1
ATOM 544 O O . PRO A 1 74 ? 7.114 -8.241 -15.152 1.00 68.94 74 PRO A O 1
ATOM 547 N N . GLN A 1 75 ? 6.419 -10.186 -16.027 1.00 62.47 75 GLN A N 1
ATOM 548 C CA . GLN A 1 75 ? 6.275 -10.884 -14.745 1.00 62.47 75 GLN A CA 1
ATOM 549 C C . GLN A 1 75 ? 7.545 -10.827 -13.873 1.00 62.47 75 GLN A C 1
ATOM 551 O O . GLN A 1 75 ? 7.449 -10.797 -12.651 1.00 62.47 75 GLN A O 1
ATOM 556 N N . ASP A 1 76 ? 8.720 -10.747 -14.499 1.00 59.38 76 ASP A N 1
ATOM 557 C CA . ASP A 1 76 ? 10.042 -10.607 -13.881 1.00 59.38 76 ASP A CA 1
ATOM 558 C C . ASP A 1 76 ? 10.345 -9.196 -13.342 1.00 59.38 76 ASP A C 1
ATOM 560 O O . ASP A 1 76 ? 11.348 -9.006 -12.652 1.00 59.38 76 ASP A O 1
ATOM 564 N N . ARG A 1 77 ? 9.483 -8.215 -13.633 1.00 57.62 77 ARG A N 1
ATOM 565 C CA . ARG A 1 77 ? 9.608 -6.812 -13.212 1.00 57.62 77 ARG A CA 1
ATOM 566 C C . ARG A 1 77 ? 8.476 -6.330 -12.297 1.00 57.62 77 ARG A C 1
ATOM 568 O O . ARG A 1 77 ? 8.456 -5.158 -11.928 1.00 57.62 77 ARG A O 1
ATOM 575 N N . ARG A 1 78 ? 7.526 -7.202 -11.946 1.00 66.25 78 ARG A N 1
ATOM 576 C CA . ARG A 1 78 ? 6.368 -6.849 -11.107 1.00 66.25 78 ARG A CA 1
ATOM 577 C C . ARG A 1 78 ? 6.785 -6.589 -9.664 1.00 66.25 78 ARG A C 1
ATOM 579 O O . ARG A 1 78 ? 7.550 -7.357 -9.088 1.00 66.25 78 ARG A O 1
ATOM 586 N N . MET A 1 79 ? 6.222 -5.545 -9.060 1.00 61.94 79 MET A N 1
ATOM 587 C CA . MET A 1 79 ? 6.413 -5.244 -7.638 1.00 61.94 79 MET A CA 1
ATOM 588 C C . MET A 1 79 ? 5.232 -5.782 -6.829 1.00 61.94 79 MET A C 1
ATOM 590 O O . MET A 1 79 ? 4.082 -5.429 -7.090 1.00 61.94 79 MET A O 1
ATOM 594 N N . LEU A 1 80 ? 5.514 -6.640 -5.845 1.00 61.06 80 LEU A N 1
ATOM 595 C CA . LEU A 1 80 ? 4.504 -7.243 -4.972 1.00 61.06 80 LEU A CA 1
ATOM 596 C C . LEU A 1 80 ? 4.517 -6.583 -3.590 1.00 61.06 80 LEU A C 1
ATOM 598 O O . LEU A 1 80 ? 5.565 -6.492 -2.948 1.00 61.06 80 LEU A O 1
ATOM 602 N N . PHE A 1 81 ? 3.337 -6.180 -3.122 1.00 59.56 81 PHE A N 1
ATOM 603 C CA . PHE A 1 81 ? 3.119 -5.606 -1.795 1.00 59.56 81 PHE A CA 1
ATOM 604 C C . PHE A 1 81 ? 2.469 -6.659 -0.888 1.00 59.56 81 PHE A C 1
ATOM 606 O O . PHE A 1 81 ? 1.519 -7.316 -1.308 1.00 59.56 81 PHE A O 1
ATOM 613 N N . ARG A 1 82 ? 2.953 -6.842 0.350 1.00 61.53 82 ARG A N 1
ATOM 614 C CA . ARG A 1 82 ? 2.298 -7.694 1.363 1.00 61.53 82 ARG A CA 1
ATOM 615 C C . ARG A 1 82 ? 1.827 -6.858 2.547 1.00 61.53 82 ARG A C 1
ATOM 617 O O . ARG A 1 82 ? 2.461 -5.876 2.920 1.00 61.53 82 ARG A O 1
ATOM 624 N N . ILE A 1 83 ? 0.703 -7.280 3.117 1.00 63.19 83 ILE A N 1
ATOM 625 C CA . ILE A 1 83 ? 0.002 -6.644 4.236 1.00 63.19 83 ILE A CA 1
ATOM 626 C C . ILE A 1 83 ? -0.140 -7.715 5.315 1.00 63.19 83 ILE A C 1
ATOM 628 O O . ILE A 1 83 ? -0.628 -8.800 5.004 1.00 63.19 83 ILE A O 1
ATOM 632 N N . LEU A 1 84 ? 0.354 -7.459 6.531 1.00 56.59 84 LEU A N 1
ATOM 633 C CA . LEU A 1 84 ? 0.568 -8.517 7.533 1.00 56.59 84 LEU A CA 1
ATOM 634 C C . LEU A 1 84 ? -0.301 -8.432 8.805 1.00 56.59 84 LEU A C 1
ATOM 636 O O . LEU A 1 84 ? -0.328 -9.417 9.533 1.00 56.59 84 LEU A O 1
ATOM 640 N N . ASP A 1 85 ? -1.021 -7.334 9.082 1.00 53.38 85 ASP A N 1
ATOM 641 C CA . ASP A 1 85 ? -1.800 -7.147 10.332 1.00 53.38 85 ASP A CA 1
ATOM 642 C C . ASP A 1 85 ? -2.866 -6.021 10.177 1.00 53.38 85 ASP A C 1
ATOM 644 O O . ASP A 1 85 ? -2.655 -5.133 9.341 1.00 53.38 85 ASP A O 1
ATOM 648 N N . PRO A 1 86 ? -3.997 -6.014 10.933 1.00 48.12 86 PRO A N 1
ATOM 649 C CA . PRO A 1 86 ? -4.913 -4.861 11.055 1.00 48.12 86 PRO A CA 1
ATOM 650 C C . PRO A 1 86 ? -4.247 -3.529 11.458 1.00 48.12 86 PRO A C 1
ATOM 652 O O . PRO A 1 86 ? -4.762 -2.461 11.132 1.00 48.12 86 PRO A O 1
ATOM 655 N N . THR A 1 87 ? -3.083 -3.567 12.101 1.00 47.25 87 THR A N 1
ATOM 656 C CA . THR A 1 87 ? -2.118 -2.466 12.145 1.00 47.25 87 THR A CA 1
ATOM 657 C C . THR A 1 87 ? -1.283 -2.559 10.878 1.00 47.25 87 THR A C 1
ATOM 659 O O . THR A 1 87 ? -0.319 -3.324 10.827 1.00 47.25 87 THR A O 1
ATOM 662 N N 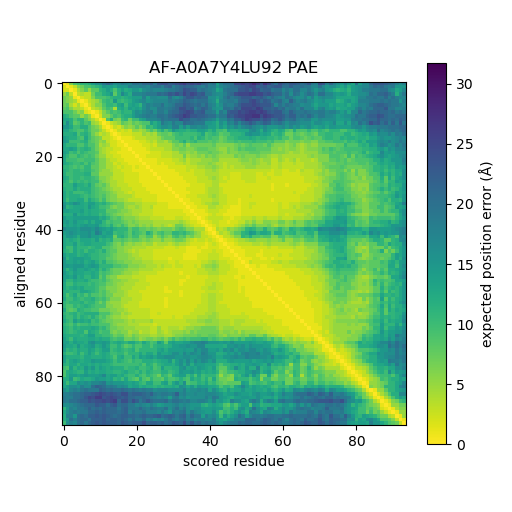. LEU A 1 88 ? -1.695 -1.834 9.836 1.00 50.09 88 LEU A N 1
ATOM 663 C CA . LEU A 1 88 ? -1.179 -1.927 8.468 1.00 50.09 88 LEU A CA 1
ATOM 664 C C . LEU A 1 88 ? 0.353 -1.760 8.415 1.00 50.09 88 LEU A C 1
ATOM 666 O O . LEU A 1 88 ? 0.911 -0.680 8.213 1.00 50.09 88 LEU A O 1
ATOM 670 N N . THR A 1 89 ? 1.048 -2.878 8.602 1.00 46.81 89 THR A N 1
ATOM 671 C CA . THR A 1 89 ? 2.489 -2.997 8.443 1.00 46.81 89 THR A CA 1
ATOM 672 C C . THR A 1 89 ? 2.699 -3.588 7.063 1.00 46.81 89 THR A C 1
ATOM 674 O O . THR A 1 89 ? 2.525 -4.789 6.834 1.00 46.81 89 THR A O 1
ATOM 677 N N . LEU A 1 90 ? 3.019 -2.712 6.118 1.00 49.03 90 LEU A N 1
ATOM 678 C CA . LEU A 1 90 ? 3.402 -3.090 4.768 1.00 49.03 90 LEU A CA 1
ATOM 679 C C . LEU A 1 90 ? 4.860 -3.558 4.829 1.00 49.03 90 LEU A C 1
ATOM 681 O O . LEU A 1 90 ? 5.774 -2.744 4.683 1.00 49.03 90 LEU A O 1
ATOM 685 N N . LEU A 1 91 ? 5.089 -4.850 5.098 1.00 42.38 91 LEU A N 1
ATOM 686 C CA . LEU A 1 91 ? 6.414 -5.453 4.914 1.00 42.38 91 LEU A CA 1
ATOM 687 C C . LEU A 1 91 ? 6.493 -6.026 3.508 1.00 42.38 91 LEU A C 1
ATOM 689 O O . LEU A 1 91 ? 5.667 -6.829 3.077 1.00 42.38 91 LEU A O 1
ATOM 693 N N . LEU A 1 92 ? 7.521 -5.610 2.790 1.00 40.69 92 LEU A N 1
ATOM 694 C CA . LEU A 1 92 ? 7.804 -6.094 1.458 1.00 40.69 92 LEU A CA 1
ATOM 695 C C . LEU A 1 92 ? 8.648 -7.353 1.591 1.00 40.69 92 LEU A C 1
ATOM 697 O O . LEU A 1 92 ? 9.809 -7.314 1.973 1.00 40.69 92 LEU A O 1
ATOM 701 N N . SER A 1 93 ? 8.052 -8.486 1.267 1.00 32.22 93 SER A N 1
ATOM 702 C CA . SER A 1 93 ? 8.705 -9.785 1.343 1.00 32.22 93 SER A CA 1
ATOM 703 C C . SER A 1 93 ? 9.912 -9.930 0.420 1.00 32.22 93 SER A C 1
ATOM 705 O O . SER A 1 93 ? 9.937 -9.311 -0.652 1.00 32.22 93 SER A O 1
ATOM 707 N N . GLU A 1 94 ? 10.861 -10.759 0.861 1.00 36.72 94 GLU A N 1
ATOM 708 C CA . GLU A 1 94 ? 12.023 -11.268 0.115 1.00 36.72 94 GLU A CA 1
ATOM 709 C C . GLU A 1 94 ? 11.618 -12.033 -1.154 1.00 36.72 94 GLU A C 1
ATOM 711 O O . GLU A 1 94 ? 10.572 -12.732 -1.124 1.00 36.72 94 GLU A O 1
#

Nearest PDB structures (foldseek):
  1ybt-assembly1_B  TM=8.894E-01  e=9.930E-03  Mycobacterium tuberculosis CDC1551
  4wp3-assembly3_C  TM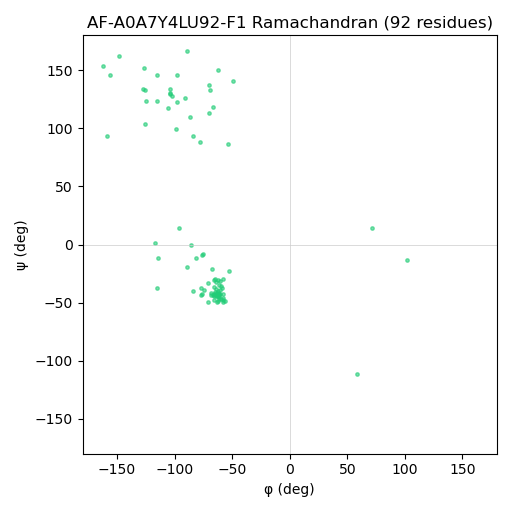=8.969E-01  e=2.510E-02  Mycobacterium avium
  4wp3-assembly5_E  TM=8.694E-01  e=2.510E-02  Mycobacterium avium
  4wp3-assembly1_A  TM=8.240E-01  e=1.802E-02  Mycobacterium avium
  4wp3-assembly2_B  TM=8.558E-01  e=2.865E-02  Mycobacterium avium

pLDDT: mean 70.71, std 15.74, range [32.22, 92.12]

Solvent-accessible surface area (backbone atoms only — not comparable to full-atom values): 5212 Å² total; per-residue (Å²): 63,42,47,49,76,62,39,50,76,74,40,52,68,62,48,54,49,54,51,49,57,52,47,56,51,47,56,51,46,34,52,76,41,59,33,42,79,76,44,78,53,94,93,22,42,35,34,46,48,91,41,58,64,38,32,50,53,37,51,51,51,50,53,52,56,46,50,61,64,34,68,86,37,59,82,83,70,34,76,56,84,41,78,77,47,73,66,38,35,34,52,45,48,115